Protein AF-A0A2T4CSM4-F1 (afdb_monomer_lite)

Sequence (121 aa):
MAVQLFSKKLIISIVSVIVCSALLALLIADWLGESSSRNRNELYQNLLERSGQLNRDLPKLLDRQTRFERAEVNNYGMRFVYSLINIDKFQYKESQLKEQIEPQMLRFYCSDPGLKYFRIH

Foldseek 3Di:
DVVVVVVVVVVVVVVVVVVVVVVVVVVVCVVVVCVVVVVLVVLQVVQVVVQVVVQPPPFDDPDPFKTWHGWDDDPSDIDTDMDGDDPPPPPPPVVVVCVVVVVVVVVCCVPPPVNVVVVPD

Radius of gyration: 39.56 Å; chains: 1; bounding box: 74×18×116 Å

Structure (mmCIF, N/CA/C/O backbone):
data_AF-A0A2T4CSM4-F1
#
_entry.id   AF-A0A2T4CSM4-F1
#
loop_
_atom_site.group_PDB
_atom_site.id
_atom_site.type_symbol
_atom_site.label_atom_id
_atom_site.label_alt_id
_atom_site.label_comp_id
_atom_site.label_asym_id
_atom_site.label_entity_id
_atom_site.label_seq_id
_atom_site.pdbx_PDB_ins_code
_atom_site.Cartn_x
_atom_site.Cartn_y
_atom_site.Cartn_z
_atom_site.occupancy
_atom_site.B_iso_or_equiv
_atom_site.auth_seq_id
_atom_site.auth_comp_id
_atom_site.auth_asym_id
_atom_site.auth_atom_id
_atom_site.pdbx_PDB_model_num
ATOM 1 N N . MET A 1 1 ? 55.828 5.134 -52.583 1.00 56.44 1 MET A N 1
ATOM 2 C CA . MET A 1 1 ? 54.446 5.673 -52.655 1.00 56.44 1 MET A CA 1
ATOM 3 C C . MET A 1 1 ? 53.373 4.683 -52.171 1.00 56.44 1 MET A C 1
ATOM 5 O O . MET A 1 1 ? 52.453 5.111 -51.490 1.00 56.44 1 MET A O 1
ATOM 9 N N . ALA A 1 2 ? 53.496 3.370 -52.430 1.00 56.00 2 ALA A N 1
ATOM 10 C CA . ALA A 1 2 ? 52.499 2.357 -52.034 1.00 56.00 2 ALA A CA 1
ATOM 11 C C . ALA A 1 2 ? 52.293 2.182 -50.508 1.00 56.00 2 ALA A C 1
ATOM 13 O O . ALA A 1 2 ? 51.160 2.031 -50.057 1.00 56.00 2 ALA A O 1
ATOM 14 N N . VAL A 1 3 ? 53.356 2.285 -49.699 1.00 61.31 3 VAL A N 1
ATOM 15 C CA . VAL A 1 3 ? 53.287 2.117 -48.228 1.00 61.31 3 VAL A CA 1
ATOM 16 C C . VAL A 1 3 ? 52.440 3.206 -47.549 1.00 61.31 3 VAL A C 1
ATOM 18 O O . VAL A 1 3 ? 51.672 2.915 -46.637 1.00 61.31 3 VAL A O 1
ATOM 21 N N . GLN A 1 4 ? 52.499 4.450 -48.038 1.00 65.44 4 GLN A N 1
ATOM 22 C CA . GLN A 1 4 ? 51.700 5.562 -47.502 1.00 65.44 4 GLN A CA 1
ATOM 23 C C . GLN A 1 4 ? 50.214 5.489 -47.886 1.00 65.44 4 GLN A C 1
ATOM 25 O O . GLN A 1 4 ? 49.372 6.064 -47.203 1.00 65.44 4 GLN A O 1
ATOM 30 N N . LEU A 1 5 ? 49.874 4.803 -48.979 1.00 66.50 5 LEU A N 1
ATOM 31 C CA . LEU A 1 5 ? 48.482 4.566 -49.372 1.00 66.50 5 LEU A CA 1
ATOM 32 C C . LEU A 1 5 ? 47.853 3.451 -48.528 1.00 66.50 5 LEU A C 1
ATOM 34 O O .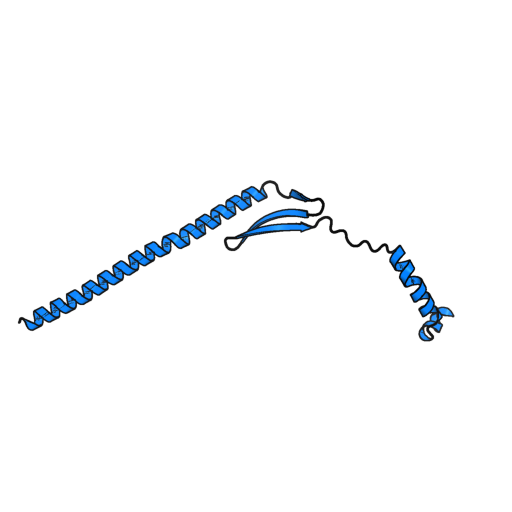 LEU A 1 5 ? 46.675 3.536 -48.188 1.00 66.50 5 LEU A O 1
ATOM 38 N N . PHE A 1 6 ? 48.635 2.435 -48.152 1.00 72.94 6 PHE A N 1
ATOM 39 C CA . PHE A 1 6 ? 48.174 1.330 -47.310 1.00 72.94 6 PHE A CA 1
ATOM 40 C C . PHE A 1 6 ? 47.868 1.776 -45.872 1.00 72.94 6 PHE A C 1
ATOM 42 O O . PHE A 1 6 ? 46.797 1.472 -45.350 1.00 72.94 6 PHE A O 1
ATOM 49 N N . SER A 1 7 ? 48.743 2.584 -45.263 1.00 75.25 7 SER A N 1
ATOM 50 C CA . SER A 1 7 ? 48.512 3.135 -43.920 1.00 75.25 7 SER A CA 1
ATOM 51 C C . SER A 1 7 ? 47.292 4.061 -43.861 1.00 75.25 7 SER A C 1
ATOM 53 O O . SER A 1 7 ? 46.512 3.988 -42.916 1.00 75.25 7 SER A O 1
ATOM 55 N N . LYS A 1 8 ? 47.054 4.869 -44.904 1.00 80.38 8 LYS A N 1
ATOM 56 C CA . LYS A 1 8 ? 45.849 5.710 -45.014 1.00 80.38 8 LYS A CA 1
ATOM 57 C C . LYS A 1 8 ? 44.564 4.884 -45.110 1.00 80.38 8 LYS A C 1
ATOM 59 O O . LYS A 1 8 ? 43.588 5.212 -44.443 1.00 80.38 8 LYS A O 1
ATOM 64 N N . LYS A 1 9 ? 44.562 3.798 -45.891 1.00 84.94 9 LYS A N 1
ATOM 65 C CA . LYS A 1 9 ? 43.404 2.891 -45.999 1.00 84.94 9 LYS A CA 1
ATOM 66 C C . LYS A 1 9 ? 43.103 2.176 -44.678 1.00 84.94 9 LYS A C 1
ATOM 68 O O . LYS A 1 9 ? 41.936 2.055 -44.320 1.00 84.94 9 LYS A O 1
ATOM 73 N N . LEU A 1 10 ? 44.135 1.773 -43.933 1.00 85.62 10 LEU A N 1
ATOM 74 C CA . LEU A 1 10 ? 43.975 1.190 -42.596 1.00 85.62 10 LEU A CA 1
ATOM 75 C C . LEU A 1 10 ? 43.358 2.179 -41.604 1.00 85.62 10 LEU A C 1
ATOM 77 O O . LEU A 1 10 ? 42.405 1.830 -40.913 1.00 85.62 10 LEU A O 1
ATOM 81 N N . ILE A 1 11 ? 43.846 3.421 -41.572 1.00 89.38 11 ILE A N 1
ATOM 82 C CA . ILE A 1 11 ? 43.303 4.460 -40.685 1.00 89.38 11 ILE A CA 1
ATOM 83 C C . ILE A 1 11 ? 41.832 4.737 -41.015 1.00 89.38 11 ILE A C 1
ATOM 85 O O . ILE A 1 11 ? 41.003 4.774 -40.111 1.00 89.38 11 ILE A O 1
ATOM 89 N N . ILE A 1 12 ? 41.486 4.865 -42.300 1.00 90.94 12 ILE A N 1
ATOM 90 C CA . ILE A 1 12 ? 40.097 5.088 -42.732 1.00 90.94 12 ILE A CA 1
ATOM 91 C C . ILE A 1 12 ? 39.200 3.918 -42.313 1.00 90.94 12 ILE A C 1
ATOM 93 O O . ILE A 1 12 ? 38.112 4.151 -41.796 1.00 90.94 12 ILE A O 1
ATOM 97 N N . SER A 1 13 ? 39.669 2.677 -42.471 1.00 89.50 13 SER A N 1
ATOM 98 C CA . SER A 1 13 ? 38.921 1.485 -42.058 1.00 89.50 13 SER A CA 1
ATOM 99 C C . SER A 1 13 ? 38.685 1.437 -40.546 1.00 89.50 13 SER A C 1
ATOM 101 O O . SER A 1 13 ? 37.611 1.037 -40.104 1.00 89.50 13 SER A O 1
ATOM 103 N N . ILE A 1 14 ? 39.671 1.832 -39.739 1.00 91.88 14 ILE A N 1
ATOM 104 C CA . ILE A 1 14 ? 39.531 1.863 -38.278 1.00 91.88 14 ILE A CA 1
ATOM 105 C C . ILE A 1 14 ? 38.521 2.939 -37.877 1.00 91.88 14 ILE A C 1
ATOM 107 O O . ILE A 1 14 ? 37.602 2.670 -37.104 1.00 91.88 14 ILE A O 1
ATOM 111 N N . VAL A 1 15 ? 38.639 4.138 -38.452 1.00 94.12 15 VAL A N 1
ATOM 112 C CA . VAL A 1 15 ? 37.710 5.243 -38.188 1.00 94.12 15 VAL A CA 1
ATOM 113 C C . VAL A 1 15 ? 36.286 4.871 -38.604 1.00 94.12 15 VAL A C 1
ATOM 115 O O . VAL A 1 15 ? 35.357 5.104 -37.837 1.00 94.12 15 VAL A O 1
ATOM 118 N N . SER A 1 16 ? 36.091 4.230 -39.762 1.00 92.25 16 SER A N 1
ATOM 119 C CA . SER A 1 16 ? 34.755 3.820 -40.206 1.00 92.25 16 SER A CA 1
ATOM 120 C C . SER A 1 16 ? 34.121 2.786 -39.280 1.00 92.25 16 SER A C 1
ATOM 122 O O . SER A 1 16 ? 32.923 2.863 -39.020 1.00 92.25 16 SER A O 1
ATOM 124 N N . VAL A 1 17 ? 34.910 1.844 -38.753 1.00 94.69 17 VAL A N 1
ATOM 125 C CA . VAL A 1 17 ? 34.419 0.840 -37.797 1.00 94.69 17 VAL A CA 1
ATOM 126 C C . VAL A 1 17 ? 33.999 1.501 -36.486 1.00 94.69 17 VAL A C 1
ATOM 128 O O . VAL A 1 17 ? 32.932 1.179 -35.974 1.00 94.69 17 VAL A O 1
ATOM 131 N N . ILE A 1 18 ? 34.783 2.458 -35.980 1.00 94.75 18 ILE A N 1
ATOM 132 C CA . ILE A 1 18 ? 34.455 3.206 -34.755 1.00 94.75 18 ILE A CA 1
ATOM 133 C C . ILE A 1 18 ? 33.175 4.029 -34.938 1.00 94.75 18 ILE A C 1
ATOM 135 O O . ILE A 1 18 ? 32.312 4.043 -34.065 1.00 94.75 18 ILE A O 1
ATOM 139 N N . VAL A 1 19 ? 33.021 4.701 -36.080 1.00 95.56 19 VAL A N 1
ATOM 140 C CA . VAL A 1 19 ? 31.815 5.493 -36.359 1.00 95.56 19 VAL A CA 1
ATOM 141 C C . VAL A 1 19 ? 30.591 4.587 -36.499 1.00 95.56 19 VAL A C 1
ATOM 143 O O . VAL A 1 19 ? 29.545 4.884 -35.927 1.00 95.56 19 VAL A O 1
ATOM 146 N N . CYS A 1 20 ? 30.717 3.456 -37.200 1.00 95.06 20 CYS A N 1
ATOM 147 C CA . CYS A 1 20 ? 29.619 2.501 -37.333 1.00 95.06 20 CYS A CA 1
ATOM 148 C C . CYS A 1 20 ? 29.222 1.897 -35.984 1.00 95.06 20 CYS A C 1
ATOM 150 O O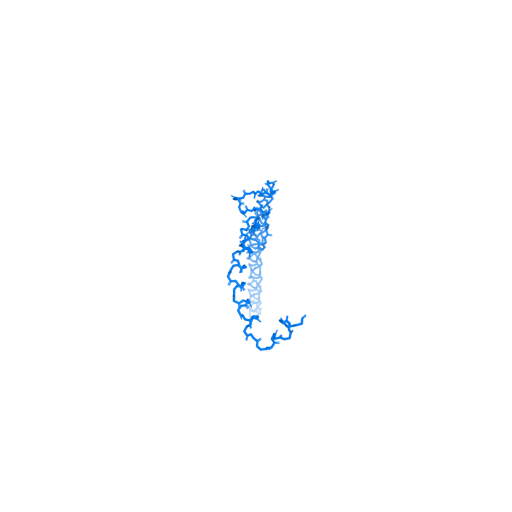 . CYS A 1 20 ? 28.032 1.792 -35.706 1.00 95.06 20 CYS A O 1
ATOM 152 N N . SER A 1 21 ? 30.184 1.533 -35.130 1.00 93.19 21 SER A N 1
ATOM 153 C CA . SER A 1 21 ? 29.879 0.973 -33.811 1.00 93.19 21 SER A CA 1
ATOM 154 C C . SER A 1 21 ? 29.244 2.004 -32.878 1.00 93.19 21 SER A C 1
ATOM 156 O O . SER A 1 21 ? 28.297 1.667 -32.169 1.00 93.19 21 SER A O 1
ATOM 158 N N . ALA A 1 22 ? 29.684 3.265 -32.926 1.00 94.06 22 ALA A N 1
ATOM 159 C CA . ALA A 1 22 ? 29.068 4.354 -32.171 1.00 94.06 22 ALA A CA 1
ATOM 160 C C . ALA A 1 22 ? 27.616 4.608 -32.611 1.00 94.06 22 ALA A C 1
ATOM 162 O O . ALA A 1 22 ? 26.728 4.717 -31.768 1.00 94.06 22 ALA A O 1
ATOM 163 N N . LEU A 1 23 ? 27.354 4.636 -33.922 1.00 94.69 23 LEU A N 1
ATOM 164 C CA . LEU A 1 23 ? 25.996 4.779 -34.454 1.00 94.69 23 LEU A CA 1
ATOM 165 C C . LEU A 1 23 ? 25.104 3.597 -34.062 1.00 94.69 23 LEU A C 1
ATOM 167 O O . LEU A 1 23 ? 23.965 3.802 -33.646 1.00 94.69 23 LEU A O 1
ATOM 171 N N . LEU A 1 24 ? 25.625 2.368 -34.131 1.00 94.50 24 LEU A N 1
ATOM 172 C CA . LEU A 1 24 ? 24.882 1.176 -33.724 1.00 94.50 24 LEU A CA 1
ATOM 173 C C . LEU A 1 24 ? 24.533 1.213 -32.228 1.00 94.50 24 LEU A C 1
ATOM 175 O O . LEU A 1 24 ? 23.415 0.881 -31.846 1.00 94.50 24 LEU A O 1
ATOM 179 N N . ALA A 1 25 ? 25.474 1.652 -31.386 1.00 91.62 25 ALA A N 1
ATOM 180 C CA . ALA A 1 25 ? 25.263 1.782 -29.949 1.00 91.62 25 ALA A CA 1
ATOM 181 C C . ALA A 1 25 ? 24.181 2.820 -29.613 1.00 91.62 25 ALA A C 1
ATOM 183 O O . ALA A 1 25 ? 23.357 2.570 -28.736 1.00 91.62 25 ALA A O 1
ATOM 184 N N . LEU A 1 26 ? 24.142 3.949 -30.333 1.00 89.81 26 LEU A N 1
ATOM 185 C CA . LEU A 1 26 ? 23.104 4.969 -30.157 1.00 89.81 26 LEU A CA 1
ATOM 186 C C . LEU A 1 26 ? 21.714 4.443 -30.536 1.00 89.81 26 LEU A C 1
ATOM 188 O O . LEU A 1 26 ? 20.767 4.642 -29.780 1.00 89.81 26 LEU A O 1
ATOM 192 N N . LEU A 1 27 ? 21.599 3.717 -31.652 1.00 89.12 27 LEU A N 1
ATOM 193 C CA . LEU A 1 27 ? 20.327 3.124 -32.082 1.00 89.12 27 LEU A CA 1
ATOM 194 C C . LEU A 1 27 ? 19.809 2.074 -31.088 1.00 89.12 27 LEU A C 1
ATOM 196 O O . LEU A 1 27 ? 18.616 2.024 -30.800 1.00 89.12 27 LEU A O 1
ATOM 200 N N . ILE A 1 28 ? 20.703 1.249 -30.532 1.00 87.81 28 ILE A N 1
ATOM 201 C CA . ILE A 1 28 ? 20.337 0.250 -29.517 1.00 87.81 28 ILE A CA 1
ATOM 202 C C . ILE A 1 28 ? 19.911 0.929 -28.208 1.00 87.81 28 ILE A C 1
ATOM 204 O O . ILE A 1 28 ? 18.952 0.484 -27.577 1.00 87.81 28 ILE A O 1
ATOM 208 N N . ALA A 1 29 ? 20.599 1.998 -27.797 1.00 83.81 29 ALA A N 1
ATOM 209 C CA . ALA A 1 29 ? 20.262 2.739 -26.584 1.00 83.81 29 ALA A CA 1
ATOM 210 C C . ALA A 1 29 ? 18.872 3.389 -26.670 1.00 83.81 29 ALA A C 1
ATOM 212 O O . ALA A 1 29 ? 18.111 3.320 -25.706 1.00 83.81 29 ALA A O 1
ATOM 213 N N . ASP A 1 30 ? 18.530 3.957 -27.827 1.00 82.44 30 ASP A N 1
ATOM 214 C CA . ASP A 1 30 ? 17.220 4.560 -28.082 1.00 82.44 30 ASP A CA 1
ATOM 215 C C . ASP A 1 30 ? 16.103 3.502 -28.044 1.00 82.44 30 ASP A C 1
ATOM 217 O O . ASP A 1 30 ? 15.134 3.614 -27.288 1.00 82.44 30 ASP A O 1
ATOM 221 N N . TRP A 1 31 ? 16.314 2.380 -28.740 1.00 79.00 31 TRP A N 1
ATOM 222 C CA . TRP A 1 31 ? 15.358 1.271 -28.791 1.00 79.00 31 TRP A CA 1
ATOM 223 C C . TRP A 1 31 ? 15.105 0.616 -27.418 1.00 79.00 31 TRP A C 1
ATOM 225 O O . TRP A 1 31 ? 13.964 0.300 -27.061 1.00 79.00 31 TRP A O 1
ATOM 235 N N . LEU A 1 32 ? 16.152 0.437 -26.604 1.00 78.12 32 LEU A N 1
ATOM 236 C CA . LEU A 1 32 ? 16.021 -0.094 -25.240 1.00 78.12 32 LEU A CA 1
ATOM 237 C C . LEU A 1 32 ? 15.424 0.935 -24.261 1.00 78.12 32 LEU A C 1
ATOM 239 O O . LEU A 1 32 ? 14.724 0.550 -23.320 1.00 78.12 32 LEU A O 1
ATOM 243 N N . GLY A 1 33 ? 15.683 2.229 -24.464 1.00 67.00 33 GLY A N 1
ATOM 244 C CA . GLY A 1 33 ? 15.226 3.310 -23.589 1.00 67.00 33 GLY A CA 1
ATOM 245 C C . GLY A 1 33 ? 13.727 3.599 -23.696 1.00 67.00 33 GLY A C 1
ATOM 246 O O . GLY A 1 33 ? 13.053 3.757 -22.669 1.00 67.00 33 GLY A O 1
ATOM 247 N N . GLU A 1 34 ? 13.183 3.625 -24.916 1.00 64.06 34 GLU A N 1
ATOM 248 C CA . GLU A 1 34 ? 11.773 3.964 -25.149 1.00 64.06 34 GLU A CA 1
ATOM 249 C C . GLU A 1 34 ? 10.808 2.929 -24.563 1.00 64.06 34 GLU A C 1
ATOM 251 O O . GLU A 1 34 ? 9.816 3.291 -23.925 1.00 64.06 34 GLU A O 1
ATOM 256 N N . SER A 1 35 ? 11.104 1.636 -24.717 1.00 61.66 35 SER A N 1
ATOM 257 C CA . SER A 1 35 ? 10.206 0.566 -24.264 1.00 61.66 35 SER A CA 1
ATOM 258 C C . SER A 1 35 ? 10.043 0.536 -22.740 1.00 61.66 35 SER A C 1
ATOM 260 O O . SER A 1 35 ? 8.947 0.302 -22.231 1.00 61.66 35 SER A O 1
ATOM 262 N N . SER A 1 36 ? 11.105 0.827 -21.985 1.00 65.25 36 SER A N 1
ATOM 263 C CA . SER A 1 36 ? 11.081 0.744 -20.523 1.00 65.25 36 SER A CA 1
ATOM 264 C C . SER A 1 36 ? 10.407 1.945 -19.856 1.00 65.25 36 SER A C 1
ATOM 266 O O . SER A 1 36 ? 9.700 1.773 -18.858 1.00 65.25 36 SER A O 1
ATOM 268 N N . SER A 1 37 ? 10.634 3.170 -20.343 1.00 67.06 37 SER A N 1
ATOM 269 C CA . SER A 1 37 ? 10.051 4.370 -19.718 1.00 67.06 37 SER A CA 1
ATOM 270 C C . SER A 1 37 ? 8.573 4.532 -20.081 1.00 67.06 37 SER A C 1
ATOM 272 O O . SER A 1 37 ? 7.746 4.807 -19.208 1.00 67.06 37 SER A O 1
ATOM 274 N N . ARG A 1 38 ? 8.220 4.264 -21.344 1.00 72.31 38 ARG A N 1
ATOM 275 C CA . ARG A 1 38 ? 6.850 4.377 -21.847 1.00 72.31 38 ARG A CA 1
ATOM 276 C C . ARG A 1 38 ? 5.920 3.370 -21.180 1.00 72.31 38 ARG A C 1
ATOM 278 O O . ARG A 1 38 ? 4.863 3.759 -20.697 1.00 72.31 38 ARG A O 1
ATOM 285 N N . ASN A 1 39 ? 6.359 2.118 -21.052 1.00 73.56 39 ASN A N 1
ATOM 286 C CA . ASN A 1 39 ? 5.569 1.058 -20.424 1.00 73.56 39 ASN A CA 1
ATOM 287 C C . ASN A 1 39 ? 5.360 1.303 -18.914 1.00 73.56 39 ASN A C 1
ATOM 289 O O . ASN A 1 39 ? 4.290 1.040 -18.370 1.00 73.56 39 ASN A O 1
ATOM 293 N N . ARG A 1 40 ? 6.353 1.892 -18.226 1.00 76.38 40 ARG A N 1
ATOM 294 C CA . ARG A 1 40 ? 6.209 2.321 -16.823 1.00 76.38 40 ARG A CA 1
ATOM 295 C C . ARG A 1 40 ? 5.176 3.436 -16.668 1.00 76.38 40 ARG A C 1
ATOM 297 O O . ARG A 1 40 ? 4.328 3.352 -15.782 1.00 76.38 40 ARG A O 1
ATOM 304 N N . ASN A 1 41 ? 5.218 4.448 -17.531 1.00 84.94 41 ASN A N 1
ATOM 305 C CA . ASN A 1 41 ? 4.243 5.537 -17.503 1.00 84.94 41 ASN A CA 1
ATOM 306 C C . ASN A 1 41 ? 2.825 5.056 -17.817 1.00 84.94 41 ASN A C 1
ATOM 308 O O . ASN A 1 41 ? 1.892 5.451 -17.124 1.00 84.94 41 ASN A O 1
ATOM 312 N N . GLU A 1 42 ? 2.667 4.183 -18.810 1.00 88.31 42 GLU A N 1
ATOM 313 C CA . GLU A 1 42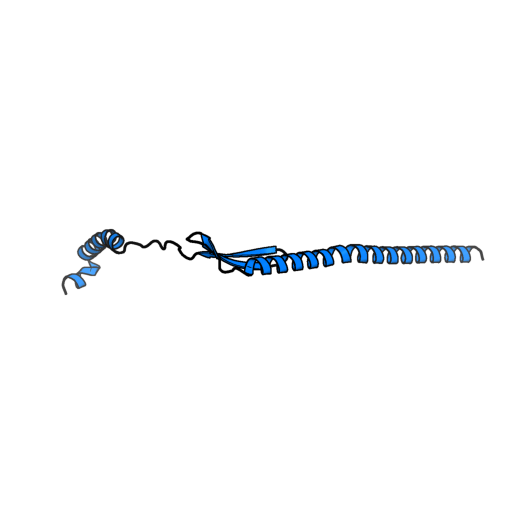 ? 1.370 3.606 -19.165 1.00 88.31 42 GLU A CA 1
ATOM 314 C C . GLU A 1 42 ? 0.793 2.779 -18.010 1.00 88.31 42 GLU A C 1
ATOM 316 O O . GLU A 1 42 ? -0.356 2.974 -17.616 1.00 88.31 42 GLU A O 1
ATOM 321 N N . LEU A 1 43 ? 1.609 1.921 -17.386 1.00 87.50 43 LEU A N 1
ATOM 322 C CA . LEU A 1 43 ? 1.204 1.190 -16.188 1.00 87.50 43 LEU A CA 1
ATOM 323 C C . LEU A 1 43 ? 0.759 2.149 -15.078 1.00 87.50 43 LEU A C 1
ATOM 325 O O . LEU A 1 43 ? -0.304 1.965 -14.495 1.00 87.50 43 LEU A O 1
ATOM 329 N N . TYR A 1 44 ? 1.544 3.187 -14.795 1.00 89.88 44 TYR A N 1
ATOM 330 C CA . TYR A 1 44 ? 1.208 4.158 -13.758 1.00 89.88 44 TYR A CA 1
ATOM 331 C C . TYR A 1 44 ? -0.110 4.895 -14.044 1.00 89.88 44 TYR A C 1
ATOM 333 O O . TYR A 1 44 ? -0.934 5.047 -13.141 1.00 89.88 44 TYR A O 1
ATOM 341 N N . GLN A 1 45 ? -0.344 5.295 -15.296 1.00 91.38 45 GLN A N 1
ATOM 342 C CA . GLN A 1 45 ? -1.598 5.919 -15.725 1.00 91.38 45 GLN A CA 1
ATOM 343 C C . GLN A 1 45 ? -2.789 4.972 -15.559 1.00 91.38 45 GLN A C 1
ATOM 345 O O . GLN A 1 45 ? -3.785 5.349 -14.943 1.00 91.38 45 GLN A O 1
ATOM 350 N N . ASN A 1 46 ? -2.656 3.720 -15.998 1.00 92.44 46 ASN A N 1
ATOM 351 C CA . ASN A 1 46 ? -3.695 2.702 -15.835 1.00 92.44 46 ASN A CA 1
ATOM 352 C C . ASN A 1 46 ? -4.043 2.464 -14.355 1.00 92.44 46 ASN A C 1
ATOM 354 O O . ASN A 1 46 ? -5.214 2.339 -13.989 1.00 92.44 46 ASN A O 1
ATOM 358 N N . LEU A 1 47 ? -3.036 2.432 -13.476 1.00 92.75 47 LEU A N 1
ATOM 359 C CA . LEU A 1 47 ? -3.252 2.284 -12.035 1.00 92.75 47 LEU A CA 1
ATOM 360 C C . LEU A 1 47 ? -3.953 3.512 -11.443 1.00 92.75 47 LEU A C 1
ATOM 362 O O . LEU A 1 47 ? -4.845 3.357 -10.606 1.00 92.75 47 LEU A O 1
ATOM 366 N N . LEU A 1 48 ? -3.604 4.721 -11.894 1.00 93.38 48 LEU A N 1
ATOM 367 C CA . LEU A 1 48 ? -4.266 5.951 -11.458 1.00 93.38 48 LEU A CA 1
ATOM 368 C C . LEU A 1 48 ? -5.738 5.953 -11.852 1.00 93.38 48 LEU A C 1
ATOM 370 O O . LEU A 1 48 ? -6.592 6.166 -10.990 1.00 93.38 48 LEU A O 1
ATOM 374 N N . GLU A 1 49 ? -6.053 5.644 -13.106 1.00 94.38 49 GLU A N 1
ATOM 375 C CA . GLU A 1 49 ? -7.439 5.549 -13.563 1.00 94.38 49 GLU A CA 1
ATOM 376 C C . GLU A 1 49 ? -8.226 4.513 -12.762 1.00 94.38 49 GLU A C 1
ATOM 378 O O . GLU A 1 49 ? -9.340 4.787 -12.306 1.00 94.38 49 GLU A O 1
ATOM 383 N N . ARG A 1 50 ? -7.629 3.341 -12.513 1.00 92.56 50 ARG A N 1
ATOM 384 C CA . ARG A 1 50 ? -8.277 2.288 -11.731 1.00 92.56 50 ARG A CA 1
ATOM 385 C C . ARG A 1 50 ? -8.494 2.693 -10.275 1.00 92.56 50 ARG A C 1
ATOM 387 O O . ARG A 1 50 ? -9.562 2.414 -9.732 1.00 92.56 50 ARG A O 1
ATOM 394 N N . SER A 1 51 ? -7.532 3.373 -9.650 1.00 92.81 51 SER A N 1
ATOM 395 C CA . SER A 1 51 ? -7.705 3.937 -8.305 1.00 92.81 51 SER A CA 1
ATOM 396 C C . SER A 1 51 ? -8.831 4.970 -8.270 1.00 92.81 51 SER A C 1
ATOM 398 O O . SER A 1 51 ? -9.665 4.934 -7.369 1.00 92.81 51 SER A O 1
ATOM 400 N N . GLY A 1 52 ? -8.928 5.817 -9.299 1.00 92.00 52 GLY A N 1
ATOM 401 C CA . GLY A 1 52 ? -9.994 6.800 -9.442 1.00 92.00 52 GLY A CA 1
ATOM 402 C C . GLY A 1 52 ? -11.363 6.138 -9.540 1.00 92.00 52 GLY A C 1
ATOM 403 O O . GLY A 1 52 ? -12.280 6.545 -8.837 1.00 92.00 52 GLY A O 1
ATOM 404 N N . GLN A 1 53 ? -11.490 5.082 -10.350 1.00 93.12 53 GLN A N 1
ATOM 405 C CA . GLN A 1 53 ? -12.717 4.284 -10.461 1.00 93.12 53 GLN A CA 1
ATOM 406 C C . GLN A 1 53 ? -13.118 3.661 -9.119 1.00 93.12 53 GLN A C 1
ATOM 408 O O . GLN A 1 53 ? -14.270 3.780 -8.717 1.00 93.12 53 GLN A O 1
ATOM 413 N N . LEU A 1 54 ? -12.171 3.032 -8.417 1.00 89.81 54 LEU A N 1
ATOM 414 C C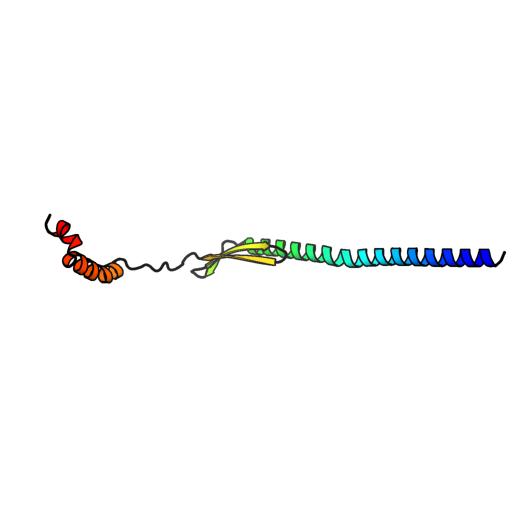A . LEU A 1 54 ? -12.420 2.387 -7.123 1.00 89.81 54 LEU A CA 1
ATOM 415 C C . LEU A 1 54 ? -12.815 3.381 -6.027 1.00 89.81 54 LEU A C 1
ATOM 417 O O . LEU A 1 54 ? -13.547 3.009 -5.115 1.00 89.81 54 LEU A O 1
ATOM 421 N N . ASN A 1 55 ? -12.350 4.627 -6.128 1.00 92.50 55 ASN A N 1
ATOM 422 C CA . ASN A 1 55 ? -12.610 5.672 -5.145 1.00 92.50 55 ASN A CA 1
ATOM 423 C C . ASN A 1 55 ? -13.924 6.434 -5.357 1.00 92.50 55 ASN A C 1
ATOM 425 O O . ASN A 1 55 ? -14.294 7.214 -4.485 1.00 92.50 55 ASN A O 1
ATOM 429 N N . ARG A 1 56 ? -14.637 6.232 -6.477 1.00 90.12 56 ARG A N 1
ATOM 430 C CA . ARG A 1 56 ? -15.887 6.966 -6.768 1.00 90.12 56 ARG A CA 1
ATOM 431 C C . ARG A 1 56 ? -16.986 6.708 -5.743 1.00 90.12 56 ARG A C 1
ATOM 433 O O . ARG A 1 56 ? -17.679 7.640 -5.357 1.00 90.12 56 ARG A O 1
ATOM 440 N N . ASP A 1 57 ? -17.101 5.462 -5.298 1.00 86.50 57 ASP A N 1
ATOM 441 C CA . ASP A 1 57 ? -18.211 5.000 -4.460 1.00 86.50 57 ASP A CA 1
ATOM 442 C C . ASP A 1 57 ? -17.795 4.825 -2.987 1.00 86.50 57 ASP A C 1
ATOM 444 O O . ASP A 1 57 ? -18.368 4.009 -2.260 1.00 86.50 57 ASP A O 1
ATOM 448 N N . LEU A 1 58 ? -16.751 5.542 -2.551 1.00 87.19 58 LEU A N 1
ATOM 449 C CA . LEU A 1 58 ? -16.197 5.448 -1.199 1.00 87.19 58 LEU A CA 1
ATOM 450 C C . LEU A 1 58 ? -16.690 6.563 -0.272 1.00 87.19 58 LEU A C 1
ATOM 452 O O . LEU A 1 58 ? -16.973 7.668 -0.734 1.00 87.19 58 LEU A O 1
ATOM 456 N N . PRO A 1 59 ? -16.745 6.299 1.049 1.00 84.56 59 PRO A N 1
ATOM 457 C CA . PRO A 1 59 ? -16.359 5.052 1.726 1.00 84.56 59 PRO A CA 1
ATOM 458 C C . PRO A 1 59 ? -17.420 3.944 1.616 1.00 84.56 59 PRO A C 1
ATOM 460 O O . PRO A 1 59 ? -18.619 4.209 1.670 1.00 84.56 59 PRO A O 1
ATOM 463 N N . LYS A 1 60 ? -16.977 2.681 1.540 1.00 88.00 60 LYS A N 1
ATOM 464 C CA . LYS A 1 60 ? -17.867 1.509 1.448 1.00 88.00 60 LYS A CA 1
ATOM 465 C C . LYS A 1 60 ? -17.581 0.498 2.553 1.00 88.00 60 LYS A C 1
ATOM 467 O O . LYS A 1 60 ? -16.429 0.208 2.868 1.00 88.00 60 LYS A O 1
ATOM 472 N N . LEU A 1 61 ? -18.636 -0.059 3.141 1.00 89.00 61 LEU A N 1
ATOM 473 C CA . LEU A 1 61 ? -18.521 -1.169 4.086 1.00 89.00 61 LEU A CA 1
ATOM 474 C C . LEU A 1 61 ? -18.209 -2.458 3.320 1.00 89.00 61 LEU A C 1
ATOM 476 O O . LEU A 1 61 ? -18.942 -2.817 2.399 1.00 89.00 61 LEU A O 1
ATOM 480 N N . LEU A 1 62 ? -17.123 -3.133 3.697 1.00 87.56 62 LEU A N 1
ATOM 481 C CA . LEU A 1 62 ? -16.829 -4.485 3.214 1.00 87.56 62 LEU A CA 1
ATOM 482 C C . LEU A 1 62 ? -17.531 -5.533 4.069 1.00 87.56 62 LEU A C 1
ATOM 484 O O . LEU A 1 62 ? -18.019 -6.531 3.552 1.00 87.56 62 LEU A O 1
ATOM 488 N N . ASP A 1 63 ? -17.577 -5.275 5.374 1.00 86.62 63 ASP A N 1
ATOM 489 C CA . ASP A 1 63 ? -18.261 -6.094 6.364 1.00 86.62 63 ASP A CA 1
ATOM 490 C C . ASP A 1 63 ? -18.664 -5.215 7.566 1.00 86.62 63 ASP A C 1
ATOM 492 O O . ASP A 1 63 ? -18.327 -4.030 7.626 1.00 86.62 63 ASP A O 1
ATOM 496 N N . ARG A 1 64 ? -19.358 -5.786 8.554 1.00 82.88 64 ARG A N 1
ATOM 497 C CA . ARG A 1 64 ? -19.819 -5.120 9.787 1.00 82.88 64 ARG A CA 1
ATOM 498 C C . ARG A 1 64 ? -18.705 -4.457 10.601 1.00 82.88 64 ARG A C 1
ATOM 500 O O . ARG A 1 64 ? -18.990 -3.568 11.404 1.00 82.88 64 ARG A O 1
ATOM 507 N N . GLN A 1 65 ? -17.463 -4.902 10.423 1.00 85.94 65 GLN A N 1
ATOM 508 C CA . GLN A 1 65 ? -16.304 -4.446 11.193 1.00 85.94 65 GLN A CA 1
ATOM 509 C C . GLN A 1 65 ? -15.265 -3.689 10.355 1.00 85.94 65 GLN A C 1
ATOM 511 O O . GLN A 1 65 ? -14.430 -2.993 10.935 1.00 85.94 65 GLN A O 1
ATOM 516 N N . THR A 1 66 ? -15.347 -3.745 9.019 1.00 88.50 66 THR A N 1
ATOM 517 C CA . THR A 1 66 ? -14.301 -3.236 8.119 1.00 88.50 66 THR A CA 1
ATOM 518 C C . THR A 1 66 ? -14.878 -2.298 7.068 1.00 88.50 66 THR A C 1
ATOM 520 O O . THR A 1 66 ? -15.748 -2.665 6.274 1.00 88.50 66 THR A O 1
ATOM 523 N N . ARG A 1 67 ? -14.333 -1.084 7.022 1.00 91.75 67 ARG A N 1
ATOM 524 C CA . ARG A 1 67 ? -14.633 -0.063 6.021 1.00 91.75 67 ARG A CA 1
ATOM 525 C C . ARG A 1 67 ? -13.472 0.059 5.046 1.00 91.75 67 ARG A C 1
ATOM 527 O O . ARG A 1 67 ? -12.323 0.188 5.460 1.00 91.75 67 ARG A O 1
ATOM 534 N N . PHE A 1 68 ? -13.770 0.040 3.756 1.00 93.06 68 PHE A N 1
ATOM 535 C CA . PHE A 1 68 ? -12.816 0.410 2.724 1.00 93.06 68 PHE A CA 1
ATOM 536 C C . PHE A 1 68 ? -12.827 1.933 2.546 1.00 93.06 68 PHE A C 1
ATOM 538 O O . PHE A 1 68 ? -13.879 2.527 2.300 1.00 93.06 68 PHE A O 1
ATOM 545 N N . GLU A 1 69 ? -11.659 2.550 2.730 1.00 92.62 69 GLU A N 1
ATOM 546 C CA . GLU A 1 69 ? -11.482 4.008 2.749 1.00 92.62 69 GLU A CA 1
ATOM 547 C C . GLU A 1 69 ? -11.089 4.550 1.381 1.00 92.62 69 GLU A C 1
ATOM 549 O O . GLU A 1 69 ? -11.704 5.490 0.886 1.00 92.62 69 GLU A O 1
ATOM 554 N N . ARG A 1 70 ? -10.029 3.980 0.793 1.00 92.62 70 ARG A N 1
ATOM 555 C CA . ARG A 1 70 ? -9.464 4.422 -0.486 1.00 92.62 70 ARG A CA 1
ATOM 556 C C . ARG A 1 70 ? -8.485 3.418 -1.075 1.00 92.62 70 ARG A C 1
ATOM 558 O O . ARG A 1 70 ? -7.795 2.703 -0.349 1.00 92.62 70 ARG A O 1
ATOM 565 N N . ALA A 1 71 ? -8.372 3.433 -2.395 1.00 94.19 71 ALA A N 1
ATOM 566 C CA . ALA A 1 71 ? -7.249 2.901 -3.148 1.00 94.19 71 ALA A CA 1
ATOM 567 C C . ALA A 1 71 ? -6.303 4.046 -3.546 1.00 94.19 71 ALA A C 1
ATOM 569 O O . ALA A 1 71 ? -6.749 5.081 -4.037 1.00 94.19 71 ALA A O 1
ATOM 570 N N . GLU A 1 72 ? -4.999 3.869 -3.370 1.00 93.69 72 GLU A N 1
ATOM 571 C CA . GLU A 1 72 ? -3.973 4.829 -3.783 1.00 93.69 72 GLU A CA 1
ATOM 572 C C . GLU A 1 72 ? -2.885 4.129 -4.602 1.00 93.69 72 GLU A C 1
ATOM 574 O O . GLU A 1 72 ? -2.549 2.970 -4.351 1.00 93.69 72 GLU A O 1
ATOM 579 N N . VAL A 1 73 ? -2.333 4.827 -5.593 1.00 92.50 73 VAL A N 1
ATOM 580 C CA . VAL A 1 73 ? -1.177 4.339 -6.353 1.00 92.50 73 VAL A CA 1
ATOM 581 C C . VAL A 1 73 ? 0.091 4.731 -5.603 1.00 92.50 73 VAL A C 1
ATOM 583 O O . VAL A 1 73 ? 0.291 5.903 -5.293 1.00 92.50 73 VAL A O 1
ATOM 586 N N . ASN A 1 74 ? 0.958 3.763 -5.317 1.00 90.56 74 ASN A N 1
ATOM 587 C CA . ASN A 1 74 ? 2.261 3.997 -4.700 1.00 90.56 74 ASN A CA 1
ATOM 588 C C . ASN A 1 74 ? 3.326 3.130 -5.381 1.00 90.56 74 ASN A C 1
ATOM 590 O O . ASN A 1 74 ? 3.167 1.915 -5.450 1.00 90.56 74 ASN A O 1
ATOM 594 N N . ASN A 1 75 ? 4.411 3.745 -5.864 1.00 84.81 75 ASN A N 1
ATOM 595 C CA . ASN A 1 75 ? 5.555 3.065 -6.486 1.00 84.81 75 ASN A CA 1
ATOM 596 C C . ASN A 1 75 ? 5.160 2.009 -7.541 1.00 84.81 75 ASN A C 1
ATOM 598 O O . ASN A 1 75 ? 5.605 0.868 -7.467 1.00 84.81 75 ASN A O 1
ATOM 602 N N . TYR A 1 76 ? 4.317 2.378 -8.514 1.00 82.25 76 TYR A N 1
ATOM 603 C CA . TYR A 1 76 ? 3.798 1.469 -9.558 1.00 82.25 76 TYR A CA 1
ATOM 604 C C . TYR A 1 76 ? 2.986 0.270 -9.028 1.00 82.25 76 TYR A C 1
ATOM 606 O O . TYR A 1 76 ? 2.759 -0.699 -9.748 1.00 82.25 76 TYR A O 1
ATOM 614 N N . GLY A 1 77 ? 2.521 0.339 -7.781 1.00 86.81 77 GLY A N 1
ATOM 615 C CA . GLY A 1 77 ? 1.621 -0.627 -7.167 1.00 86.81 77 GLY A CA 1
ATOM 616 C C . GLY A 1 77 ? 0.332 0.025 -6.678 1.00 86.81 77 GLY A C 1
ATOM 617 O O . GLY A 1 77 ? 0.256 1.237 -6.474 1.00 86.81 77 GLY A O 1
ATOM 618 N N . MET A 1 78 ? -0.689 -0.801 -6.467 1.00 92.75 78 MET A N 1
ATOM 619 C CA . MET A 1 78 ? -1.942 -0.392 -5.834 1.00 92.75 78 MET A CA 1
ATOM 620 C C . MET A 1 78 ? -1.883 -0.679 -4.341 1.00 92.75 78 MET A C 1
ATOM 622 O O . MET A 1 78 ? -1.575 -1.796 -3.926 1.00 92.75 78 MET A O 1
ATOM 626 N N . ARG A 1 79 ? -2.231 0.314 -3.530 1.00 93.06 79 ARG A N 1
ATOM 627 C CA . ARG A 1 79 ? -2.421 0.167 -2.091 1.00 9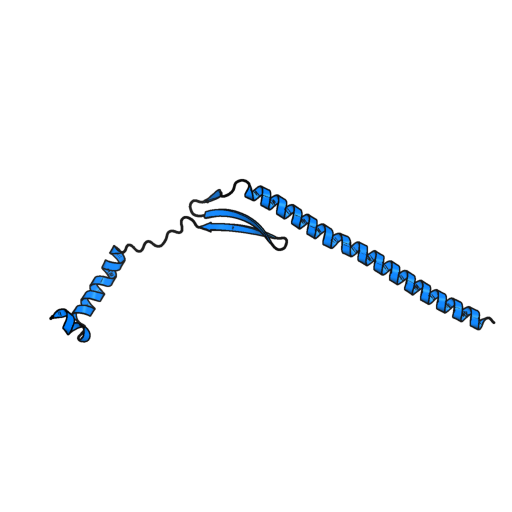3.06 79 ARG A CA 1
ATOM 628 C C . ARG A 1 79 ? -3.886 0.392 -1.751 1.00 93.06 79 ARG A C 1
ATOM 630 O O . ARG A 1 79 ? -4.493 1.354 -2.205 1.00 93.06 79 ARG A O 1
ATOM 637 N N . PHE A 1 80 ? -4.426 -0.470 -0.901 1.00 93.69 80 PHE A N 1
ATOM 638 C CA . PHE A 1 80 ? -5.793 -0.380 -0.404 1.00 93.69 80 PHE A CA 1
ATOM 639 C C . PHE A 1 80 ? -5.766 -0.056 1.085 1.00 93.69 80 PHE A C 1
ATOM 641 O O . PHE A 1 80 ? -5.068 -0.717 1.854 1.00 93.69 80 PHE A O 1
ATOM 648 N N . VAL A 1 81 ? -6.504 0.975 1.480 1.00 92.75 81 VAL A N 1
ATOM 649 C CA . VAL A 1 81 ? -6.591 1.441 2.862 1.00 92.75 81 VAL A CA 1
ATOM 650 C C . VAL A 1 81 ? -7.927 1.001 3.444 1.00 92.75 81 VAL A C 1
ATOM 652 O O . VAL A 1 81 ? -8.989 1.316 2.902 1.00 92.75 81 VAL A O 1
ATOM 655 N N . TYR A 1 82 ? -7.861 0.292 4.568 1.00 93.50 82 TYR A N 1
ATOM 656 C CA . TYR A 1 82 ? -9.018 -0.189 5.312 1.00 93.50 82 TYR A CA 1
ATOM 657 C C . TYR A 1 82 ? -9.002 0.384 6.723 1.00 93.50 82 TYR A C 1
ATOM 659 O O . TYR A 1 82 ? -7.937 0.550 7.318 1.00 93.50 82 TYR A O 1
ATOM 667 N N . SER A 1 83 ? -10.186 0.652 7.261 1.00 90.06 83 SER A N 1
ATOM 668 C CA . SER A 1 83 ? -10.377 1.060 8.646 1.00 90.06 83 SER A CA 1
ATOM 669 C C . SER A 1 83 ? -11.257 0.054 9.375 1.00 90.06 83 SER A C 1
ATOM 671 O O . SER A 1 83 ? -12.263 -0.416 8.837 1.00 90.06 83 SER A O 1
ATOM 673 N N . LEU A 1 84 ? -10.872 -0.279 10.605 1.00 89.44 84 LEU A N 1
ATOM 674 C CA . LEU A 1 84 ? -11.649 -1.132 11.497 1.00 89.44 84 LEU A CA 1
ATOM 675 C C . LEU A 1 84 ? -12.548 -0.238 12.357 1.00 89.44 84 LEU A C 1
ATOM 677 O O . LEU A 1 84 ? -12.059 0.570 13.143 1.00 89.44 84 LEU A O 1
ATOM 681 N N . ILE A 1 85 ? -13.862 -0.370 12.187 1.00 83.50 85 ILE A N 1
ATOM 682 C CA . ILE A 1 85 ? -14.876 0.511 12.801 1.00 83.50 85 ILE A CA 1
ATOM 683 C C . ILE A 1 85 ? -15.522 -0.116 14.036 1.00 83.50 85 ILE A C 1
ATOM 685 O O . ILE A 1 85 ? -15.754 0.580 15.018 1.00 83.50 85 ILE A O 1
ATOM 689 N N . ASN A 1 86 ? -15.763 -1.427 14.012 1.00 67.31 86 ASN A N 1
ATOM 690 C CA . ASN A 1 86 ? -16.249 -2.195 15.160 1.00 67.31 86 ASN A CA 1
ATOM 691 C C . ASN A 1 86 ? -15.176 -3.195 15.574 1.00 67.31 86 ASN A C 1
ATOM 693 O O . ASN A 1 86 ? -15.328 -4.403 15.412 1.00 67.31 86 ASN A O 1
ATOM 697 N N . ILE A 1 87 ? -14.063 -2.678 16.088 1.00 67.31 87 ILE A N 1
ATOM 698 C CA . ILE A 1 87 ? -13.213 -3.507 16.934 1.00 67.31 87 ILE A CA 1
ATOM 699 C C . ILE A 1 87 ? -14.037 -3.692 18.198 1.00 67.31 87 ILE A C 1
ATOM 701 O O . ILE A 1 87 ? -14.293 -2.704 18.891 1.00 67.31 87 ILE A O 1
ATOM 705 N N . ASP A 1 88 ? -14.481 -4.920 18.468 1.00 63.44 88 ASP A N 1
ATOM 706 C CA . ASP A 1 88 ? -14.964 -5.294 19.790 1.00 63.44 88 ASP A CA 1
ATOM 707 C C . ASP A 1 88 ? -13.823 -4.978 20.757 1.00 63.44 88 ASP A C 1
ATOM 709 O O . ASP A 1 88 ? -12.913 -5.777 20.985 1.00 63.44 88 ASP A O 1
ATOM 713 N N . LYS A 1 89 ? -13.807 -3.747 21.282 1.00 60.69 89 LYS A N 1
ATOM 714 C CA . LYS A 1 89 ? -13.003 -3.422 22.445 1.00 60.69 89 LYS A CA 1
ATOM 715 C C . LYS A 1 89 ? -13.450 -4.452 23.453 1.00 60.69 89 LYS A C 1
ATOM 717 O O . LYS A 1 89 ? -14.642 -4.501 23.748 1.00 60.69 89 LYS A O 1
ATOM 722 N N . PHE A 1 90 ? -12.515 -5.277 23.915 1.00 58.72 90 PHE A N 1
ATOM 723 C CA . PHE A 1 90 ? -12.702 -6.131 25.074 1.00 58.72 90 PHE A CA 1
ATOM 724 C C . PHE A 1 90 ? -13.305 -5.239 26.160 1.00 58.72 90 PHE A C 1
ATOM 726 O O . PHE A 1 90 ? -12.605 -4.456 26.803 1.00 58.72 90 PHE A O 1
ATOM 733 N N . GLN A 1 91 ? -14.631 -5.253 26.271 1.00 59.88 91 GLN A N 1
ATOM 734 C CA . GLN A 1 91 ? -15.332 -4.530 27.303 1.00 59.88 91 GLN A CA 1
ATOM 735 C C . GLN A 1 91 ? -15.098 -5.392 28.522 1.00 59.88 91 GLN A C 1
ATOM 737 O O . GLN A 1 91 ? -15.852 -6.328 28.786 1.00 59.88 91 GLN A O 1
ATOM 742 N N . TYR A 1 92 ? -13.973 -5.151 29.200 1.00 60.66 92 TYR A N 1
ATOM 743 C CA . TYR A 1 92 ? -13.785 -5.639 30.550 1.00 60.66 92 TYR A CA 1
ATOM 744 C C . TYR A 1 92 ? -15.036 -5.209 31.298 1.00 60.66 92 TYR A C 1
ATOM 746 O O . TYR A 1 92 ? -15.280 -4.017 31.482 1.00 60.66 92 TYR A O 1
ATOM 754 N N . LYS A 1 93 ? -15.884 -6.178 31.637 1.00 72.06 93 LYS A N 1
ATOM 755 C CA . LYS A 1 93 ? -17.012 -5.929 32.516 1.00 72.06 93 LYS A CA 1
ATOM 756 C C . LYS A 1 93 ? -16.375 -5.519 33.830 1.00 72.06 93 LYS A C 1
ATOM 758 O O . LYS A 1 93 ? -15.840 -6.363 34.540 1.00 72.06 93 LYS A O 1
ATOM 763 N N . GLU A 1 94 ? -16.357 -4.220 34.098 1.00 76.75 94 GLU A N 1
ATOM 764 C CA . GLU A 1 94 ? -15.728 -3.632 35.281 1.00 76.75 94 GLU A CA 1
ATOM 765 C C . GLU A 1 94 ? -16.209 -4.334 36.558 1.00 76.75 94 GLU A C 1
ATOM 767 O O . GLU A 1 94 ? -15.422 -4.590 37.463 1.00 76.75 94 GLU A O 1
ATOM 772 N N . SER A 1 95 ? -17.470 -4.783 36.563 1.00 77.44 95 SER A N 1
ATOM 773 C CA . SER A 1 95 ? -18.046 -5.641 37.598 1.00 77.44 95 SER A CA 1
ATOM 774 C C . SER A 1 95 ? -17.317 -6.978 37.784 1.00 77.44 95 SER A C 1
ATOM 776 O O . SER A 1 95 ? -17.010 -7.340 38.912 1.00 77.44 95 SER A O 1
ATOM 778 N N . GLN A 1 96 ? -16.972 -7.688 36.707 1.00 79.38 96 GLN A N 1
ATOM 779 C CA . GLN A 1 96 ? -16.239 -8.959 36.780 1.00 79.38 96 GLN A CA 1
ATOM 780 C C . GLN A 1 96 ? -14.797 -8.763 37.250 1.00 79.38 96 GLN A C 1
ATOM 782 O O . GLN A 1 96 ? -14.263 -9.591 37.984 1.00 79.38 96 GLN A O 1
ATOM 787 N N . LEU A 1 97 ? -14.163 -7.663 36.837 1.00 79.50 97 LEU A N 1
ATOM 788 C CA . LEU A 1 97 ? -12.814 -7.329 37.284 1.00 79.50 97 LEU A CA 1
ATOM 789 C C . LEU A 1 97 ? -12.813 -6.968 38.777 1.00 79.50 97 LEU A C 1
ATOM 791 O O . LEU A 1 97 ? -11.953 -7.424 39.531 1.00 79.50 97 LEU A O 1
ATOM 795 N N . LYS A 1 98 ? -13.819 -6.201 39.212 1.00 84.62 98 LYS A N 1
ATOM 796 C CA . LYS A 1 98 ? -14.042 -5.855 40.614 1.00 84.62 98 LYS A CA 1
ATOM 797 C C . LYS A 1 98 ? -14.252 -7.106 41.465 1.00 84.62 98 LYS A C 1
ATOM 799 O O . LYS A 1 98 ? -13.537 -7.270 42.444 1.00 84.62 98 LYS A O 1
ATOM 804 N N . GLU A 1 99 ? -15.124 -8.026 41.055 1.00 88.06 99 GLU A N 1
ATOM 805 C CA . GLU A 1 99 ? -15.375 -9.286 41.775 1.00 88.06 99 GLU A CA 1
ATOM 806 C C . GLU A 1 99 ? -14.109 -10.142 41.966 1.00 88.06 99 GLU A C 1
ATOM 808 O O . GLU A 1 99 ? -13.969 -10.825 42.979 1.00 88.06 99 GLU A O 1
ATOM 813 N N . GLN A 1 100 ? -13.161 -10.091 41.026 1.00 85.31 100 GLN A N 1
ATOM 814 C CA . GLN A 1 100 ? -11.904 -10.843 41.119 1.00 85.31 100 GLN A CA 1
ATOM 815 C C . GLN A 1 100 ? -10.851 -10.157 42.000 1.00 85.31 100 GLN A C 1
ATOM 817 O O . GLN A 1 100 ? -10.117 -10.831 42.729 1.00 85.31 100 GLN A O 1
ATOM 822 N N . ILE A 1 101 ? -10.757 -8.827 41.924 1.00 90.69 101 ILE A N 1
ATOM 823 C CA . ILE A 1 101 ? -9.684 -8.043 42.551 1.00 90.69 101 ILE A CA 1
ATOM 824 C C . ILE A 1 101 ? -10.058 -7.595 43.969 1.00 90.69 101 ILE A C 1
ATOM 826 O O . ILE A 1 101 ? -9.224 -7.653 44.874 1.00 90.69 101 ILE A O 1
ATOM 830 N N . GLU A 1 102 ? -11.306 -7.178 44.185 1.00 92.44 102 GLU A N 1
ATOM 831 C CA . GLU A 1 102 ? -11.808 -6.644 45.455 1.00 92.44 102 GLU A CA 1
ATOM 832 C C . GLU A 1 102 ? -11.534 -7.555 46.664 1.00 92.44 102 GLU A C 1
ATOM 834 O O . GLU A 1 102 ? -10.983 -7.048 47.642 1.00 92.44 102 GLU A O 1
ATOM 839 N N . PRO A 1 103 ? -11.787 -8.881 46.639 1.00 93.38 103 PRO A N 1
ATOM 840 C CA . PRO A 1 103 ? -11.502 -9.728 47.798 1.00 93.38 103 PRO A CA 1
ATOM 841 C C . PRO A 1 103 ? -10.001 -9.840 48.105 1.00 93.38 103 PRO A C 1
ATOM 843 O O . PRO A 1 103 ? -9.613 -9.939 49.270 1.00 93.38 103 PRO A O 1
ATOM 846 N N . GLN A 1 104 ? -9.140 -9.802 47.084 1.00 91.44 104 GLN A N 1
ATOM 847 C CA . GLN A 1 104 ? -7.687 -9.873 47.265 1.00 91.44 104 GLN A CA 1
ATOM 848 C C . GLN A 1 104 ? -7.144 -8.560 47.834 1.00 91.44 104 GLN A C 1
ATOM 850 O O . GLN A 1 104 ? -6.365 -8.572 48.787 1.00 91.44 104 GLN A O 1
ATOM 855 N N . MET A 1 105 ? -7.625 -7.437 47.298 1.00 91.25 105 MET A N 1
ATOM 856 C CA . MET A 1 105 ? -7.346 -6.087 47.784 1.00 91.25 105 MET A CA 1
ATOM 857 C C . MET A 1 105 ? -7.805 -5.900 49.230 1.00 91.25 105 MET A C 1
ATOM 859 O O . MET A 1 105 ? -7.029 -5.426 50.052 1.00 91.25 105 MET A O 1
ATOM 863 N N . LEU A 1 106 ? -9.035 -6.308 49.564 1.00 91.75 106 LEU A N 1
ATOM 864 C CA . LEU A 1 106 ? -9.576 -6.245 50.926 1.00 91.75 106 LEU A CA 1
ATOM 865 C C . LEU A 1 106 ? -8.756 -7.094 51.888 1.00 91.75 106 LEU A C 1
ATOM 867 O O . LEU A 1 106 ? -8.400 -6.632 52.969 1.00 91.75 106 LEU A O 1
ATOM 871 N N . ARG A 1 107 ? -8.415 -8.325 51.495 1.00 91.69 107 ARG A N 1
ATOM 872 C CA . ARG A 1 107 ? -7.589 -9.199 52.329 1.00 91.69 107 ARG A CA 1
ATOM 873 C C . ARG A 1 107 ? -6.231 -8.563 52.600 1.00 91.69 107 ARG A C 1
ATOM 875 O O . ARG A 1 107 ? -5.818 -8.522 53.754 1.00 91.69 107 ARG A O 1
ATOM 882 N N . PHE A 1 108 ? -5.579 -8.039 51.564 1.00 91.75 108 PHE A N 1
ATOM 883 C CA . PHE A 1 108 ? -4.300 -7.348 51.686 1.00 91.75 108 PHE A CA 1
ATOM 884 C C . PHE A 1 108 ? -4.417 -6.111 52.581 1.00 91.75 108 PHE A C 1
ATOM 886 O O . PHE A 1 108 ? -3.678 -5.990 53.556 1.00 91.75 108 PHE A O 1
ATOM 893 N N . TYR A 1 109 ? -5.414 -5.263 52.327 1.00 90.69 109 TYR A N 1
ATOM 894 C CA . TYR A 1 109 ? -5.703 -4.076 53.124 1.00 90.69 109 TYR A CA 1
ATOM 895 C C . TYR A 1 109 ? -5.947 -4.410 54.597 1.00 90.69 109 TYR A C 1
ATOM 897 O O . TYR A 1 109 ? -5.490 -3.664 55.452 1.00 90.69 109 TYR A O 1
ATOM 905 N N . CYS A 1 110 ? -6.605 -5.526 54.921 1.00 90.38 110 CYS A N 1
ATOM 906 C CA . CYS A 1 110 ? -6.835 -5.964 56.299 1.00 90.38 110 CYS A CA 1
ATOM 907 C C . CYS A 1 110 ? -5.591 -6.579 56.958 1.00 90.38 110 CYS A C 1
ATOM 909 O O . CYS A 1 110 ? -5.377 -6.382 58.156 1.00 90.38 110 CYS A O 1
ATOM 911 N N . SER A 1 111 ? -4.777 -7.326 56.206 1.00 92.25 111 SER A N 1
ATOM 912 C CA . SER A 1 111 ? -3.645 -8.082 56.757 1.00 92.25 111 SER A CA 1
ATOM 913 C C . SER A 1 111 ? -2.325 -7.315 56.797 1.00 92.25 111 SER A C 1
ATOM 915 O O . SER A 1 111 ? -1.462 -7.653 57.602 1.00 92.25 111 SER A O 1
ATOM 917 N N . ASP A 1 112 ? -2.143 -6.304 55.944 1.00 92.62 112 ASP A N 1
ATOM 918 C CA . ASP A 1 112 ? -0.862 -5.608 55.813 1.00 92.62 112 ASP A CA 1
ATOM 919 C C . ASP A 1 112 ? -0.581 -4.729 57.055 1.00 92.62 112 ASP A C 1
ATOM 921 O O . ASP A 1 112 ? -1.397 -3.858 57.400 1.00 92.62 112 ASP A O 1
ATOM 925 N N . PRO A 1 113 ? 0.552 -4.923 57.759 1.00 89.38 113 PRO A N 1
ATOM 926 C CA . PRO A 1 113 ? 0.972 -4.056 58.856 1.00 89.38 113 PRO A CA 1
ATOM 927 C C . PRO A 1 113 ? 1.173 -2.592 58.439 1.00 89.38 113 PRO A C 1
ATOM 929 O O . PRO A 1 113 ? 0.867 -1.698 59.229 1.00 89.38 113 PRO A O 1
ATOM 932 N N . GLY A 1 114 ? 1.636 -2.335 57.211 1.00 90.81 114 GLY A N 1
ATOM 933 C CA . GLY A 1 114 ? 1.903 -0.991 56.687 1.00 90.81 114 GLY A CA 1
ATOM 934 C C . GLY A 1 114 ? 0.641 -0.152 56.489 1.00 90.81 114 GLY A C 1
ATOM 935 O O . GLY A 1 114 ? 0.685 1.073 56.569 1.00 90.81 114 GLY A O 1
ATOM 936 N N . LEU A 1 115 ? -0.510 -0.807 56.324 1.00 88.12 115 LEU A N 1
ATOM 937 C CA . LEU A 1 115 ? -1.809 -0.153 56.153 1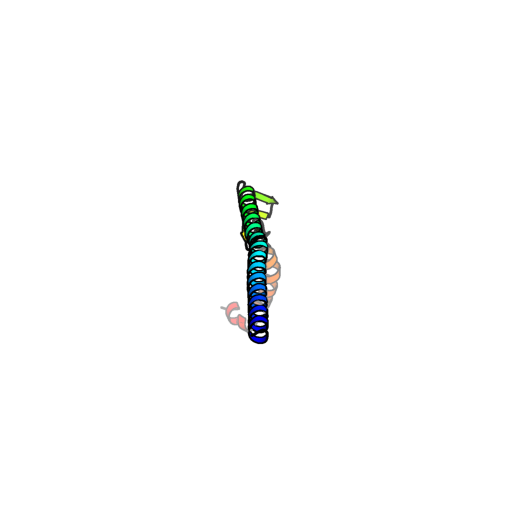.00 88.12 115 LEU A CA 1
ATOM 938 C C . LEU A 1 115 ? -2.587 0.004 57.469 1.00 88.12 115 LEU A C 1
ATOM 940 O O . LEU A 1 115 ? -3.699 0.527 57.470 1.00 88.12 115 LEU A O 1
ATOM 944 N N . LYS A 1 116 ? -2.009 -0.400 58.609 1.00 90.88 116 LYS A N 1
ATOM 945 C CA . LYS A 1 116 ? -2.678 -0.362 59.920 1.00 90.88 116 LYS A CA 1
ATOM 946 C C . LYS A 1 116 ? -3.148 1.037 60.320 1.00 90.88 116 LYS A C 1
ATOM 948 O O . LYS A 1 116 ? -4.214 1.154 60.916 1.00 90.88 116 LYS A O 1
ATOM 953 N N . TYR A 1 117 ? -2.379 2.077 59.989 1.00 90.75 117 TYR A N 1
ATOM 954 C CA . TYR A 1 117 ? -2.736 3.466 60.294 1.00 90.75 117 TYR A CA 1
ATOM 955 C C . TYR A 1 117 ? -4.113 3.837 59.720 1.00 90.75 117 TYR A C 1
ATOM 957 O O . TYR A 1 117 ? -4.971 4.296 60.467 1.00 90.75 117 TYR A O 1
ATOM 965 N N . PHE A 1 118 ? -4.341 3.511 58.443 1.00 85.12 118 PHE A N 1
ATOM 966 C CA . PHE A 1 118 ? -5.564 3.816 57.692 1.00 85.12 118 PHE A CA 1
ATOM 967 C C . PHE A 1 118 ? -6.787 2.980 58.088 1.00 85.12 118 PHE A C 1
ATOM 969 O O . PHE A 1 118 ? -7.880 3.256 57.611 1.00 85.12 118 PHE A O 1
ATOM 976 N N . ARG A 1 119 ? -6.613 1.920 58.890 1.00 86.81 119 ARG A N 1
ATOM 977 C CA . ARG A 1 119 ? -7.728 1.100 59.397 1.00 86.81 119 ARG A CA 1
ATOM 978 C C . ARG A 1 119 ? -8.296 1.618 60.717 1.00 86.81 119 ARG A C 1
ATOM 980 O O . ARG A 1 119 ? -9.393 1.226 61.094 1.00 86.81 119 ARG A O 1
ATOM 987 N N . ILE A 1 120 ? -7.496 2.377 61.464 1.00 83.75 120 ILE A N 1
ATOM 988 C CA . ILE A 1 120 ? -7.753 2.716 62.873 1.00 83.75 120 ILE A CA 1
ATOM 989 C C . ILE A 1 120 ? -8.060 4.211 63.047 1.00 83.75 120 ILE A C 1
ATOM 991 O O . ILE A 1 120 ? -8.701 4.579 64.027 1.00 83.75 120 ILE A O 1
ATOM 995 N N . HIS A 1 121 ? -7.617 5.046 62.107 1.00 70.62 121 HIS A N 1
ATOM 996 C CA . HIS A 1 121 ? -7.889 6.483 62.046 1.00 70.62 121 HIS A CA 1
ATOM 997 C C . HIS A 1 121 ? -8.737 6.776 60.813 1.00 70.62 121 HIS A C 1
ATOM 999 O O . HIS A 1 121 ? -9.615 7.658 60.921 1.00 70.62 121 HIS A O 1
#

Secondary structure (DSSP, 8-state):
-HHHHHHHHHHHHHHHHHHHHHHHHHHHHHHHHHHHHHHHHHHHHHHHHHHHHHHTT-SEESSSSEEEEEEEEETTEEEEEEEES--------HHHHHHHHHHHHHHHHHH-GGGHHHHH-

Organism: NCBI:txid624146

pLDDT: mean 84.66, std 10.45, range [56.0, 95.56]